Protein AF-A0A7C0WYB2-F1 (afdb_monomer)

pLDDT: mean 77.3, std 10.83, range [53.5, 94.44]

Radius of gyration: 13.82 Å; Cα contacts (8 Å, |Δi|>4): 56; chains: 1; bounding box: 40×22×28 Å

Solvent-accessible surface area (backbone atoms only — not comparable to full-atom values): 3177 Å² total; per-residue (Å²): 86,29,28,31,75,89,78,65,49,75,41,50,70,89,76,48,58,85,86,82,55,73,48,41,93,88,75,65,46,66,59,67,41,76,54,83,67,92,70,78,82,89,74,85,88,131

Secondary structure (DSSP, 8-state):
-EEETTT--EE-GGGS-TTT----TTT----EEEPPPSSPPP----

Sequence (46 aa):
MYKCIKCGRILDKDSLDFSQSVKCPFCGARVLVKVRPPLPKKVEAR

Mean predicted aligned error: 7.4 Å

Structure (mmCIF, N/CA/C/O backbone):
data_AF-A0A7C0WYB2-F1
#
_entry.id   AF-A0A7C0WYB2-F1
#
loop_
_atom_site.group_PDB
_atom_site.id
_atom_site.type_symbol
_atom_site.label_atom_id
_atom_site.label_alt_id
_atom_site.label_comp_id
_atom_site.label_asym_id
_atom_site.label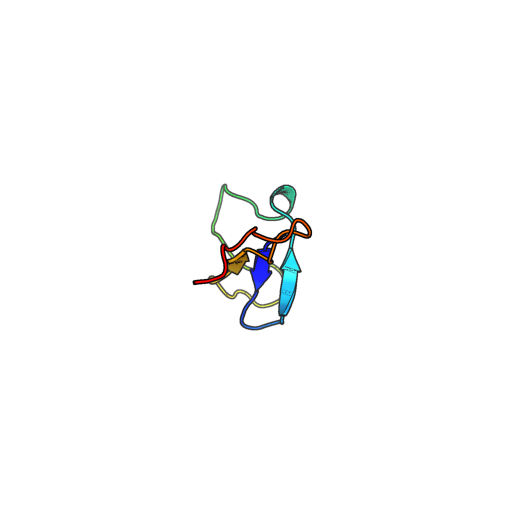_entity_id
_atom_site.label_seq_id
_atom_site.pdbx_PDB_ins_code
_atom_site.Cartn_x
_atom_site.Cartn_y
_atom_site.Cartn_z
_atom_site.occupancy
_atom_site.B_iso_or_equiv
_atom_site.auth_seq_id
_atom_site.auth_comp_id
_atom_site.auth_asym_id
_atom_site.auth_atom_id
_atom_site.pdbx_PDB_model_num
ATOM 1 N N . MET A 1 1 ? 5.663 2.268 2.296 1.00 80.44 1 MET A N 1
ATOM 2 C CA . MET A 1 1 ? 4.831 1.138 1.852 1.00 80.44 1 MET A CA 1
ATOM 3 C C . MET A 1 1 ? 3.873 1.523 0.730 1.00 80.44 1 MET A C 1
ATOM 5 O O . MET A 1 1 ? 2.844 2.166 0.939 1.00 80.44 1 MET A O 1
ATOM 9 N N . TYR A 1 2 ? 4.240 1.128 -0.478 1.00 82.50 2 TYR A N 1
ATOM 10 C CA . TYR A 1 2 ? 3.392 1.097 -1.657 1.00 82.50 2 TYR A CA 1
ATOM 11 C C . TYR A 1 2 ? 3.010 -0.346 -1.963 1.00 82.50 2 TYR A C 1
ATOM 13 O O . TYR A 1 2 ? 3.819 -1.240 -1.793 1.00 82.50 2 TYR A O 1
ATOM 21 N N . LYS A 1 3 ? 1.803 -0.591 -2.449 1.00 82.69 3 LYS A N 1
ATOM 22 C CA . LYS A 1 3 ? 1.343 -1.889 -2.922 1.00 82.69 3 LYS A CA 1
ATOM 23 C C . LYS A 1 3 ? 1.278 -1.873 -4.439 1.00 82.69 3 LYS A C 1
ATOM 25 O O . LYS A 1 3 ? 0.673 -0.975 -5.025 1.00 82.69 3 LYS A O 1
ATOM 30 N N . CYS A 1 4 ? 1.866 -2.868 -5.087 1.00 82.50 4 CYS A N 1
ATOM 31 C CA . CYS A 1 4 ? 1.651 -3.061 -6.515 1.00 82.50 4 CYS A CA 1
ATOM 32 C C . CYS A 1 4 ? 0.256 -3.649 -6.763 1.00 82.50 4 CYS A C 1
ATOM 34 O O . CYS A 1 4 ? -0.126 -4.621 -6.114 1.00 82.50 4 CYS A O 1
ATOM 36 N N . ILE A 1 5 ? -0.491 -3.099 -7.724 1.00 80.19 5 ILE A N 1
ATOM 37 C CA . ILE A 1 5 ? -1.836 -3.598 -8.066 1.00 80.19 5 ILE A CA 1
ATOM 38 C C . ILE A 1 5 ? -1.769 -5.007 -8.665 1.00 80.19 5 ILE A C 1
ATOM 40 O O . ILE A 1 5 ? -2.615 -5.842 -8.371 1.00 80.19 5 ILE A O 1
ATOM 44 N N . LYS A 1 6 ? -0.748 -5.283 -9.486 1.00 79.00 6 LYS A N 1
ATOM 45 C CA . LYS A 1 6 ? -0.677 -6.522 -10.268 1.00 79.00 6 LYS A CA 1
ATOM 46 C C . LYS A 1 6 ? -0.198 -7.724 -9.450 1.00 79.00 6 LYS A C 1
ATOM 48 O O . LYS A 1 6 ? -0.739 -8.808 -9.606 1.00 79.00 6 LYS A O 1
ATOM 53 N N . CYS A 1 7 ? 0.807 -7.548 -8.588 1.00 78.31 7 CYS A N 1
ATOM 54 C CA . CYS A 1 7 ? 1.355 -8.640 -7.770 1.00 78.31 7 CYS A CA 1
ATOM 55 C C . CYS A 1 7 ? 0.956 -8.574 -6.289 1.00 78.31 7 CYS A C 1
ATOM 57 O O . CYS A 1 7 ? 1.284 -9.479 -5.530 1.00 78.31 7 CYS A O 1
ATOM 59 N N . GLY A 1 8 ? 0.305 -7.493 -5.848 1.00 77.06 8 GLY A N 1
ATOM 60 C CA . GLY A 1 8 ? -0.152 -7.330 -4.467 1.00 77.06 8 GLY A CA 1
ATOM 61 C C . GLY A 1 8 ? 0.952 -7.137 -3.422 1.00 77.06 8 GLY A C 1
ATOM 62 O O . GLY A 1 8 ? 0.628 -6.945 -2.252 1.00 77.06 8 GLY A O 1
ATOM 63 N N . ARG A 1 9 ? 2.233 -7.160 -3.815 1.00 80.75 9 ARG A N 1
ATOM 64 C CA . ARG A 1 9 ? 3.372 -7.018 -2.899 1.00 80.75 9 ARG A CA 1
ATOM 65 C C . ARG A 1 9 ? 3.500 -5.593 -2.379 1.00 80.75 9 ARG A C 1
ATOM 67 O O . ARG A 1 9 ? 3.247 -4.635 -3.116 1.00 80.75 9 ARG A O 1
ATOM 74 N N . ILE A 1 10 ? 3.918 -5.485 -1.122 1.00 80.38 10 ILE A N 1
ATOM 75 C CA . ILE A 1 10 ? 4.238 -4.222 -0.464 1.00 80.38 10 ILE A CA 1
ATOM 76 C C . ILE A 1 10 ? 5.722 -3.934 -0.709 1.00 80.38 10 ILE A C 1
ATOM 78 O O . ILE A 1 10 ? 6.568 -4.790 -0.480 1.00 80.38 10 ILE A O 1
ATOM 82 N N . LEU A 1 11 ? 6.007 -2.751 -1.235 1.00 78.12 11 LEU A N 1
ATOM 83 C CA . LEU A 1 11 ? 7.325 -2.216 -1.543 1.00 78.12 11 LEU A CA 1
ATOM 84 C C . LEU A 1 11 ? 7.570 -0.979 -0.688 1.00 78.12 11 LEU A C 1
ATOM 86 O O . LEU A 1 11 ? 6.660 -0.166 -0.472 1.00 78.12 11 LEU A O 1
ATOM 90 N N . ASP A 1 12 ? 8.803 -0.791 -0.250 1.00 75.69 12 ASP A N 1
ATOM 91 C CA . ASP A 1 12 ? 9.194 0.408 0.477 1.00 75.69 12 ASP A CA 1
ATOM 92 C C . ASP A 1 12 ? 9.720 1.495 -0.452 1.00 75.69 12 ASP A C 1
ATOM 94 O O . ASP A 1 12 ? 10.137 1.234 -1.580 1.00 75.69 12 ASP A O 1
ATOM 98 N N . LYS A 1 13 ? 9.608 2.748 0.005 1.00 65.50 13 LYS A N 1
ATOM 99 C CA . LYS A 1 13 ? 10.006 3.936 -0.769 1.00 65.50 13 LYS A CA 1
ATOM 100 C C . LYS A 1 13 ? 11.471 3.859 -1.194 1.00 65.50 13 LYS A C 1
ATOM 102 O O . LYS A 1 13 ? 11.771 4.249 -2.310 1.00 65.50 13 LYS A O 1
ATOM 107 N N . ASP A 1 14 ? 12.317 3.298 -0.339 1.00 61.72 14 ASP A N 1
ATOM 108 C CA . ASP A 1 14 ? 13.764 3.217 -0.547 1.00 61.72 14 ASP A CA 1
ATOM 109 C C . ASP A 1 14 ? 14.155 2.133 -1.566 1.00 61.72 14 ASP A C 1
ATOM 111 O O . ASP A 1 14 ? 15.243 2.168 -2.120 1.00 61.72 14 ASP A O 1
ATOM 115 N N . SER A 1 15 ? 13.244 1.193 -1.854 1.00 58.56 15 SER A N 1
ATOM 116 C CA . SER A 1 15 ? 13.428 0.123 -2.851 1.00 58.56 15 SER A CA 1
ATOM 117 C C . SER A 1 15 ? 12.925 0.485 -4.253 1.00 58.56 15 SER A C 1
ATOM 119 O O . SER A 1 15 ? 12.966 -0.338 -5.167 1.00 58.56 15 SER A O 1
ATOM 121 N N . LEU A 1 16 ? 12.379 1.692 -4.418 1.00 64.06 16 LEU A N 1
ATOM 122 C CA . LEU A 1 16 ? 11.968 2.219 -5.710 1.00 64.06 16 LEU A CA 1
ATOM 123 C C . LEU A 1 16 ? 13.062 3.168 -6.173 1.00 64.06 16 LEU A C 1
ATOM 125 O O . LEU A 1 16 ? 13.144 4.293 -5.686 1.00 64.06 16 LEU A 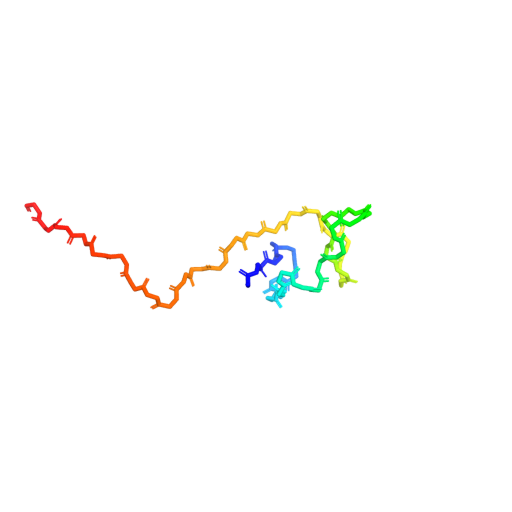O 1
ATOM 129 N N . ASP A 1 17 ? 13.883 2.717 -7.116 1.00 57.78 17 ASP A N 1
ATOM 130 C CA . ASP A 1 17 ? 14.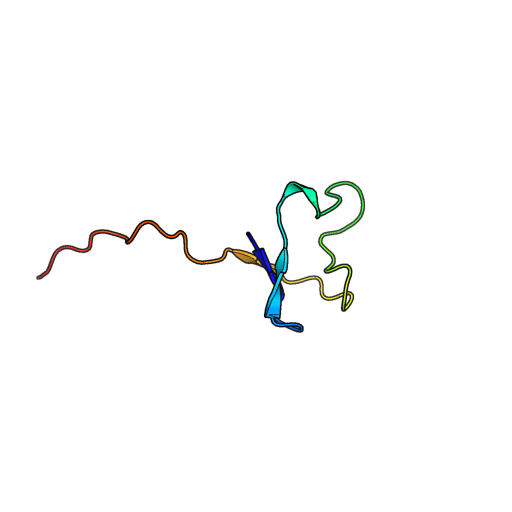887 3.556 -7.761 1.00 57.78 17 ASP A CA 1
ATOM 131 C C . ASP A 1 17 ? 14.184 4.717 -8.486 1.00 57.78 17 ASP A C 1
ATOM 133 O O . ASP A 1 17 ? 13.730 4.607 -9.632 1.00 57.78 17 ASP A O 1
ATOM 137 N N . PHE A 1 18 ? 14.058 5.854 -7.793 1.00 57.22 18 PHE A N 1
ATOM 138 C CA . PHE A 1 18 ? 13.449 7.088 -8.306 1.00 57.22 18 PHE A CA 1
ATOM 139 C C . PHE A 1 18 ? 14.148 7.606 -9.573 1.00 57.22 18 PHE A C 1
ATOM 141 O O . PHE A 1 18 ? 13.590 8.437 -10.286 1.00 57.22 18 PHE A O 1
ATOM 148 N N . SER A 1 19 ? 15.349 7.105 -9.863 1.00 56.31 19 SER A N 1
ATOM 149 C CA . SER A 1 19 ? 16.208 7.508 -10.969 1.00 56.31 19 SER A CA 1
ATOM 150 C C . SER A 1 19 ? 15.779 6.985 -12.343 1.00 56.31 19 SER A C 1
ATOM 152 O O . SER A 1 19 ? 16.152 7.615 -13.329 1.00 56.31 19 SER A O 1
ATOM 154 N N . GLN A 1 20 ? 15.019 5.882 -12.468 1.00 53.50 20 GLN A N 1
ATOM 155 C CA . GLN A 1 20 ? 14.861 5.270 -13.803 1.00 53.50 20 GLN A CA 1
ATOM 156 C C . GLN A 1 20 ? 13.470 4.781 -14.210 1.00 53.50 20 GLN A C 1
ATOM 158 O O . GLN A 1 20 ? 13.231 4.607 -15.404 1.00 53.50 20 GLN A O 1
ATOM 163 N N . SER A 1 21 ? 12.529 4.560 -13.291 1.00 60.41 21 SER A N 1
ATOM 164 C CA . SER A 1 21 ? 11.074 4.488 -13.548 1.00 60.41 21 SER A CA 1
ATOM 165 C C . SER A 1 21 ? 10.381 3.873 -12.339 1.00 60.41 21 SER A C 1
ATOM 167 O O . SER A 1 21 ? 10.882 2.917 -11.758 1.00 60.41 21 SER A O 1
ATOM 169 N N . VAL A 1 22 ? 9.186 4.361 -11.993 1.00 68.06 22 VAL A N 1
ATOM 170 C CA . VAL A 1 22 ? 8.334 3.726 -10.975 1.00 68.06 22 VAL A CA 1
A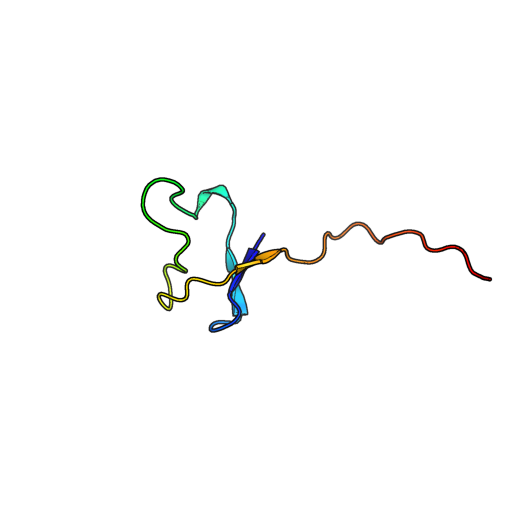TOM 171 C C . VAL A 1 22 ? 7.839 2.388 -11.531 1.00 68.06 22 VAL A C 1
ATOM 173 O O . VAL A 1 22 ? 6.764 2.302 -12.118 1.00 68.06 22 VAL A O 1
ATOM 176 N N . LYS A 1 23 ? 8.663 1.346 -11.426 1.00 69.25 23 LYS A N 1
ATOM 177 C CA . LYS A 1 23 ? 8.365 -0.022 -11.855 1.00 69.25 23 LYS A CA 1
ATOM 178 C C . LYS A 1 23 ? 8.460 -0.946 -10.655 1.00 69.25 23 LYS A C 1
ATOM 180 O O . LYS A 1 23 ? 9.390 -0.875 -9.863 1.00 69.25 23 LYS A O 1
ATOM 185 N N . CYS A 1 24 ? 7.498 -1.851 -10.538 1.00 73.38 24 CYS A N 1
ATOM 186 C CA . CYS A 1 24 ? 7.593 -2.951 -9.595 1.00 73.38 24 CYS A CA 1
ATOM 187 C C . CYS A 1 24 ? 8.713 -3.910 -10.051 1.00 73.38 24 CYS A C 1
ATOM 189 O O . CYS A 1 24 ? 8.598 -4.446 -11.159 1.00 73.38 24 CYS A O 1
ATOM 191 N N . PRO A 1 25 ? 9.731 -4.199 -9.215 1.00 75.19 25 PRO A N 1
ATOM 192 C CA . PRO A 1 25 ? 10.857 -5.066 -9.585 1.00 75.19 25 PRO A CA 1
ATOM 193 C C . PRO A 1 25 ? 10.438 -6.521 -9.846 1.00 75.19 25 PRO A C 1
ATOM 195 O O . PRO A 1 25 ? 11.145 -7.265 -10.510 1.00 75.19 25 PRO A O 1
ATOM 198 N N . PHE A 1 26 ? 9.261 -6.929 -9.363 1.00 74.75 26 PHE A N 1
ATOM 199 C CA . PHE A 1 26 ? 8.784 -8.309 -9.475 1.00 74.75 26 PHE A CA 1
ATOM 200 C C . PHE A 1 26 ? 7.909 -8.584 -10.699 1.00 74.75 26 PHE A C 1
ATOM 202 O O . PHE A 1 26 ? 7.808 -9.724 -11.130 1.00 74.75 26 PHE A O 1
ATOM 209 N N . CYS A 1 27 ? 7.207 -7.579 -11.227 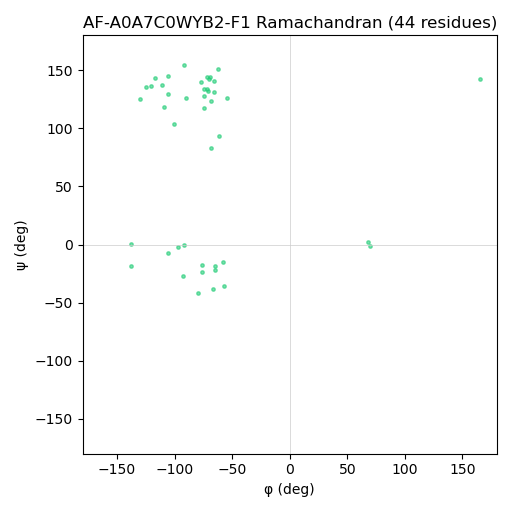1.00 74.75 27 CYS A N 1
ATOM 210 C CA . CYS A 1 27 ? 6.228 -7.801 -12.301 1.00 7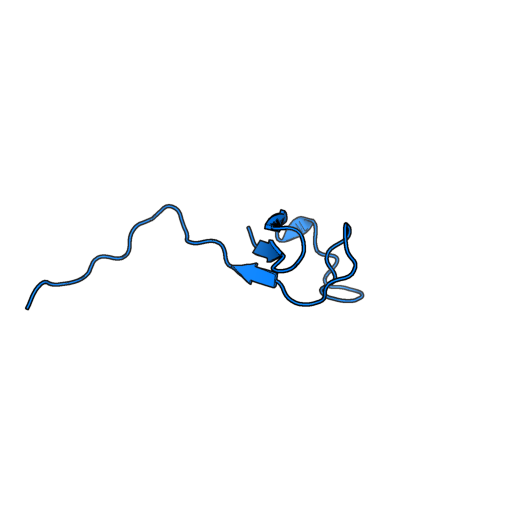4.75 27 CYS A CA 1
ATOM 211 C C . CYS A 1 27 ? 6.256 -6.746 -13.411 1.00 74.75 27 CYS A C 1
ATOM 213 O O . CYS A 1 27 ? 5.434 -6.804 -14.326 1.00 74.75 27 CYS A O 1
ATOM 215 N N . GLY A 1 28 ? 7.142 -5.748 -13.315 1.00 73.62 28 GLY A N 1
ATOM 216 C CA . GLY A 1 28 ? 7.275 -4.668 -14.295 1.00 73.62 28 GLY A CA 1
ATOM 217 C C . GLY A 1 28 ? 6.092 -3.692 -14.349 1.00 73.62 28 GLY A C 1
ATOM 218 O O . GLY A 1 28 ? 6.093 -2.776 -15.172 1.00 73.62 28 GLY A O 1
ATOM 219 N N . ALA A 1 29 ? 5.077 -3.858 -13.493 1.00 78.31 29 ALA A N 1
ATOM 220 C CA . ALA A 1 29 ? 3.929 -2.960 -13.436 1.00 78.31 29 ALA A CA 1
ATOM 221 C C . ALA A 1 29 ? 4.353 -1.559 -12.977 1.00 78.31 29 ALA A C 1
ATOM 223 O O . ALA A 1 29 ? 5.168 -1.419 -12.068 1.00 78.31 29 ALA A O 1
ATOM 224 N N . ARG A 1 30 ? 3.761 -0.527 -13.586 1.00 75.19 30 ARG A N 1
ATOM 225 C CA . ARG A 1 30 ? 4.100 0.885 -13.331 1.00 75.19 30 ARG A CA 1
ATOM 226 C C . ARG A 1 30 ? 3.179 1.580 -12.327 1.00 75.19 30 ARG A C 1
ATOM 228 O O . ARG A 1 30 ? 3.361 2.749 -12.017 1.00 75.19 30 ARG A O 1
ATOM 235 N N . VAL A 1 31 ? 2.165 0.863 -11.844 1.00 76.12 31 VAL A N 1
ATOM 236 C CA . VAL A 1 31 ? 1.127 1.417 -10.972 1.00 76.12 31 VAL A CA 1
ATOM 237 C C . VAL A 1 31 ? 1.295 0.864 -9.563 1.00 76.12 31 VAL A C 1
ATOM 239 O O . VAL A 1 31 ? 1.196 -0.347 -9.331 1.00 76.12 31 VAL A O 1
ATOM 242 N N . LEU A 1 32 ? 1.548 1.775 -8.627 1.00 8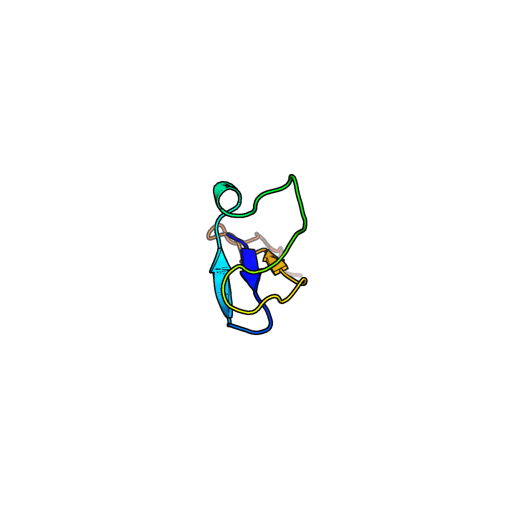0.50 32 LEU A N 1
ATOM 243 C CA . LEU A 1 32 ? 1.743 1.512 -7.208 1.00 80.50 32 LEU A CA 1
ATOM 244 C C . LEU A 1 32 ? 0.762 2.364 -6.395 1.00 80.50 32 LEU A C 1
ATOM 246 O O . LEU A 1 32 ? 0.603 3.553 -6.657 1.00 80.50 32 LEU A O 1
ATOM 250 N N . VAL A 1 33 ? 0.120 1.769 -5.393 1.00 83.06 33 VAL A N 1
ATOM 251 C CA . VAL A 1 33 ? -0.880 2.425 -4.535 1.00 83.06 33 VAL A CA 1
ATOM 252 C C . VAL A 1 33 ? -0.310 2.577 -3.133 1.00 83.06 33 VAL A C 1
ATOM 254 O O . VAL A 1 33 ? 0.313 1.655 -2.622 1.00 83.06 33 VAL A O 1
ATOM 257 N N . LYS A 1 34 ? -0.500 3.719 -2.470 1.00 84.19 34 LYS A N 1
ATOM 258 C CA . LYS A 1 34 ? -0.074 3.862 -1.067 1.00 84.19 34 LYS A CA 1
ATOM 259 C C . LYS A 1 34 ? -0.890 2.925 -0.177 1.00 84.19 34 LYS A C 1
ATOM 261 O O . LYS A 1 34 ? -2.116 2.901 -0.263 1.00 84.19 34 LYS A O 1
ATOM 266 N N . VAL A 1 35 ? -0.212 2.164 0.680 1.00 87.56 35 VAL A N 1
ATOM 267 C CA . VAL A 1 35 ? -0.892 1.330 1.679 1.00 87.56 35 VAL A CA 1
ATOM 268 C C . VAL A 1 35 ? -1.534 2.237 2.727 1.00 87.56 35 VAL A C 1
ATOM 270 O O . VAL A 1 35 ? -0.985 3.291 3.060 1.00 87.56 35 VAL A O 1
ATOM 273 N N . ARG A 1 36 ? -2.707 1.835 3.233 1.00 87.38 36 ARG A N 1
ATOM 274 C CA . ARG A 1 36 ? -3.385 2.531 4.329 1.00 87.38 36 ARG A CA 1
ATOM 275 C C . ARG A 1 36 ? -2.417 2.642 5.516 1.00 87.38 36 ARG A C 1
ATOM 277 O O . ARG A 1 36 ? -1.881 1.615 5.931 1.00 87.38 36 ARG A O 1
ATOM 284 N N . PRO A 1 37 ? -2.174 3.849 6.054 1.00 86.62 37 PRO A N 1
ATOM 285 C CA . PRO A 1 37 ? -1.343 3.986 7.239 1.00 86.62 37 PRO A CA 1
ATOM 286 C C . PRO A 1 37 ? -1.988 3.244 8.422 1.00 86.62 37 PRO A C 1
ATOM 288 O O . PRO A 1 37 ? -3.218 3.151 8.477 1.00 86.62 37 PRO A O 1
ATOM 291 N N . PRO A 1 38 ? -1.189 2.747 9.382 1.00 88.62 38 PRO A N 1
ATOM 292 C CA . PRO A 1 38 ? -1.720 2.068 10.564 1.00 88.62 38 PRO A CA 1
ATOM 293 C C . PRO A 1 38 ? -2.544 3.013 11.450 1.00 88.62 38 PRO A C 1
ATOM 295 O O . PRO A 1 38 ? -3.398 2.561 12.204 1.00 88.62 38 PRO A O 1
ATOM 298 N N . LEU A 1 39 ? -2.321 4.327 11.337 1.00 90.81 39 LEU A N 1
ATOM 299 C CA . LEU A 1 39 ? -3.080 5.331 12.066 1.00 90.81 39 LEU A CA 1
ATOM 300 C C . LEU A 1 39 ? -4.487 5.495 11.452 1.00 90.81 39 LEU A C 1
ATOM 302 O O . LEU A 1 39 ? -4.602 5.905 10.289 1.00 90.81 39 LEU A O 1
ATOM 306 N N . PRO A 1 40 ? -5.567 5.205 12.200 1.00 90.75 40 PRO A N 1
ATOM 307 C CA . PRO A 1 40 ? -6.92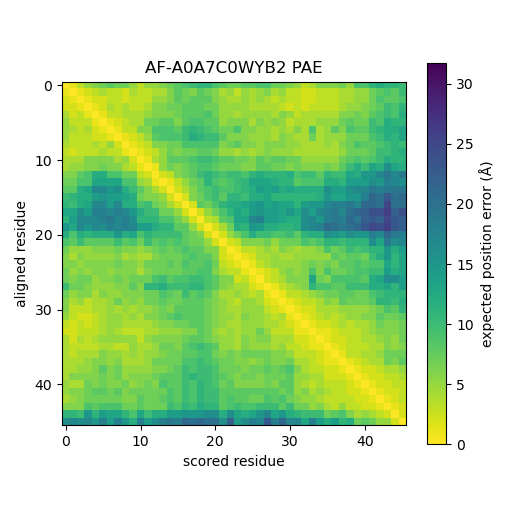3 5.386 11.705 1.00 90.75 40 PRO A CA 1
ATOM 308 C C . PRO A 1 40 ? -7.262 6.875 11.570 1.00 90.75 40 PRO A C 1
ATOM 310 O O . PRO A 1 40 ? -6.896 7.705 12.401 1.00 90.75 40 PRO A O 1
ATOM 313 N N . LYS A 1 41 ? -8.013 7.213 10.519 1.00 90.94 41 LYS A N 1
ATOM 314 C CA . LYS A 1 41 ? -8.583 8.552 10.347 1.00 90.94 41 LYS A CA 1
ATOM 315 C C . LYS A 1 41 ? -9.755 8.719 11.319 1.00 90.94 41 LYS A C 1
ATOM 317 O O . LYS A 1 41 ? -10.660 7.889 11.309 1.00 90.94 41 LYS A O 1
ATOM 322 N N . LYS A 1 42 ? -9.752 9.791 12.118 1.00 92.94 42 LYS A N 1
ATOM 323 C CA . LYS A 1 42 ?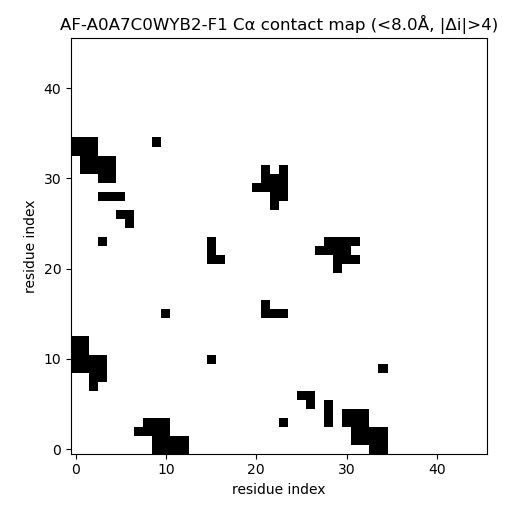 -10.920 10.199 12.914 1.00 92.94 42 LYS A CA 1
ATOM 324 C C . LYS A 1 42 ? -11.995 10.752 11.976 1.00 92.94 42 LYS A C 1
ATOM 326 O O . LYS A 1 42 ? -11.684 11.549 11.091 1.00 92.94 42 LYS A O 1
ATOM 331 N N . VAL A 1 43 ? -13.230 10.296 12.147 1.00 94.44 43 VAL A N 1
ATOM 332 C CA . VAL A 1 43 ? -14.398 10.732 11.373 1.00 94.44 43 VAL A CA 1
ATOM 333 C C . VAL A 1 43 ? -15.486 11.082 12.383 1.00 94.44 43 VAL A C 1
ATOM 335 O O . VAL A 1 43 ? -15.775 10.264 13.253 1.00 94.44 43 VAL A O 1
ATOM 338 N N . GLU A 1 44 ? -16.032 12.295 12.310 1.00 94.38 44 GLU A N 1
ATOM 339 C CA . GLU A 1 44 ? -17.163 12.706 13.148 1.00 94.38 44 GLU A CA 1
ATOM 340 C C . GLU A 1 44 ? -18.433 11.992 12.674 1.00 94.38 44 GLU A C 1
ATOM 342 O O . GLU A 1 44 ? -18.691 11.905 11.470 1.00 94.38 44 GLU A O 1
ATOM 347 N N . ALA A 1 45 ? -19.202 11.447 13.616 1.00 89.69 45 ALA A N 1
ATOM 348 C CA . ALA A 1 45 ? -20.536 10.936 13.330 1.00 89.69 45 ALA A CA 1
ATOM 349 C C . ALA A 1 45 ? -21.504 12.122 13.207 1.00 89.69 45 ALA A C 1
ATOM 351 O O . ALA A 1 45 ? -21.377 13.091 13.956 1.00 89.69 45 ALA A O 1
ATOM 352 N N . ARG A 1 46 ? -22.430 12.053 12.248 1.00 82.69 46 ARG A N 1
ATOM 353 C CA . ARG A 1 46 ? -23.427 13.094 11.978 1.00 82.69 46 ARG A CA 1
ATOM 354 C C . ARG A 1 46 ? -24.794 12.680 12.495 1.00 82.69 46 ARG A C 1
ATOM 356 O O . ARG A 1 46 ? -25.065 11.459 12.456 1.00 82.69 46 ARG A O 1
#

Nearest PDB structures (foldseek):
  8orq-assembly1_P  TM=7.000E-01  e=3.372E-03  Pyrococcus furiosus DSM 3638
  7oqy-assembly1_P  TM=6.410E-01  e=1.582E-02  Sulfolobus acidocaldarius DSM 639
  8byq-assembly1_L  TM=7.506E-01  e=5.950E-02  Sus scrofa
  7pks-assembly1_L  TM=7.371E-01  e=7.987E-02  Sus scrofa domesticus
  7oq4-assembly1_P  TM=6.469E-01  e=3.555E-02  Sulfolobus acidocaldarius DSM 639

Foldseek 3Di:
DWADPPPRDDDDPVRQPPPPACADPPPRDRDIHDDDDPDDDDDDDD